Protein AF-A0A6V8KZD1-F1 (afdb_monomer_lite)

Radius of gyration: 19.66 Å; chains: 1; bounding box: 43×35×61 Å

Sequence (107 aa):
MAGAEHPVRRRRPHHDRARRPRLPAPATLTKLVDHLVDDNLVYRRIDPIDRRRIRAYLTARGRATHDRIDSAVRAAWSDLGTSDDALLAALLTRLVDALSGAAHLRV

Foldseek 3Di:
DDDDDDDDPPPDDPPDPDDDPPDPDPVVNVVVVVVCVVVQQWDWDQDPVHNVDIDIDGDPVNVVVCVVVVVVVVVVVVVVDPPPPVVVVVVVVVVVVVVVVVVVVPD

I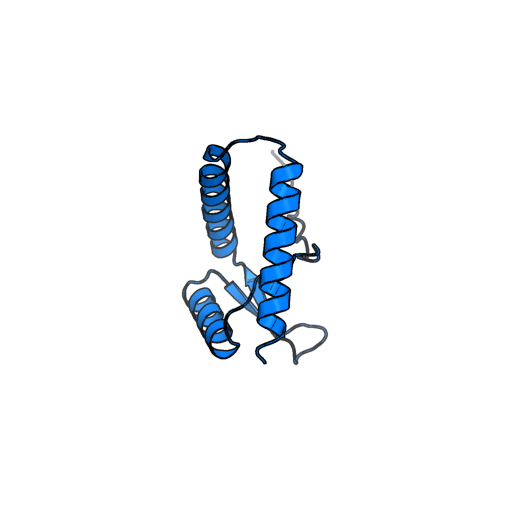nterPro domains:
  IPR036388 Winged helix-like DNA-binding domain superfamily [G3DSA:1.10.10.10] (23-104)
  IPR036390 Winged helix DNA-binding domain superfamily [SSF46785] (26-101)
  IPR039422 Transcription regulators MarR/SlyA-like [PTHR33164] (26-99)

Secondary structure (DSSP, 8-state):
---------------S------PPPHHHHHHHHHHHHHTTSEEEEE-SS-TT-EEEEE-HHHHHHHHHHHHHHHHHHHTT-----HHHHHHHHHHHHHHHHHHHTT-

Structure (mmCIF, N/CA/C/O backbone):
data_AF-A0A6V8KZD1-F1
#
_entry.id   AF-A0A6V8KZD1-F1
#
loop_
_atom_site.group_PDB
_atom_site.id
_atom_site.type_symbol
_atom_site.label_atom_id
_atom_site.label_alt_id
_atom_site.label_comp_id
_atom_site.label_asym_id
_atom_site.label_entity_id
_atom_site.label_seq_id
_atom_site.pdbx_PDB_ins_code
_atom_site.Cartn_x
_atom_site.Cartn_y
_atom_site.Cartn_z
_atom_site.occupancy
_atom_site.B_iso_or_equiv
_atom_site.auth_seq_id
_atom_site.auth_comp_id
_atom_site.auth_asym_id
_atom_site.auth_atom_id
_atom_site.pdbx_PDB_model_num
ATOM 1 N N . MET A 1 1 ? -9.900 23.305 -36.919 1.00 38.00 1 MET A N 1
ATOM 2 C CA . MET A 1 1 ? -8.703 22.446 -36.805 1.00 38.00 1 MET A CA 1
ATOM 3 C C . MET A 1 1 ? -8.199 22.555 -35.378 1.00 38.00 1 MET A C 1
ATOM 5 O O . MET A 1 1 ? -7.678 23.594 -35.002 1.00 38.00 1 MET A O 1
ATOM 9 N N . ALA A 1 2 ? -8.532 21.559 -34.557 1.00 36.97 2 ALA A N 1
ATOM 10 C CA . ALA A 1 2 ? -8.385 21.585 -33.105 1.00 36.97 2 ALA A CA 1
ATOM 11 C C . ALA A 1 2 ? -6.950 21.225 -32.687 1.00 36.97 2 ALA A C 1
ATOM 13 O O . ALA A 1 2 ? -6.509 20.098 -32.900 1.00 36.97 2 ALA A O 1
ATOM 14 N N . GLY A 1 3 ? -6.237 22.180 -32.088 1.00 36.59 3 GLY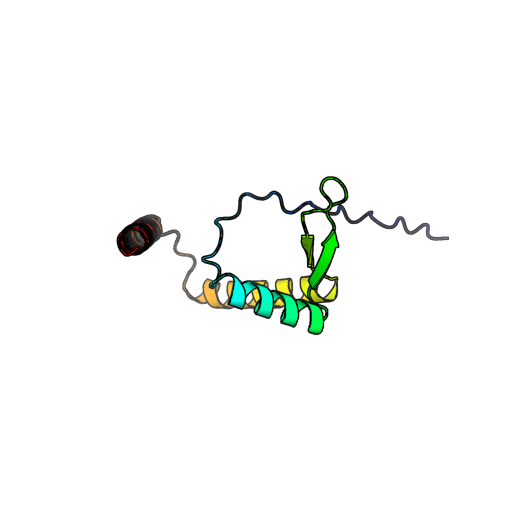 A N 1
ATOM 15 C CA . GLY A 1 3 ? -4.992 21.928 -31.366 1.00 36.59 3 GLY A CA 1
ATOM 16 C C . GLY A 1 3 ? -5.318 21.432 -29.961 1.00 36.59 3 GLY A C 1
ATOM 17 O O . GLY A 1 3 ? -5.663 22.222 -29.088 1.00 36.59 3 GLY A O 1
ATOM 18 N N . ALA A 1 4 ? -5.271 20.117 -29.759 1.00 36.94 4 ALA A N 1
ATOM 19 C CA . ALA A 1 4 ? -5.423 19.503 -28.447 1.00 36.94 4 ALA A CA 1
ATOM 20 C C . ALA A 1 4 ? -4.076 19.541 -27.713 1.00 36.94 4 ALA A C 1
ATOM 22 O O . ALA A 1 4 ? -3.204 18.700 -27.937 1.00 36.94 4 ALA A O 1
ATOM 23 N N . GLU A 1 5 ? -3.910 20.525 -26.833 1.00 35.03 5 GLU A N 1
ATOM 24 C CA . GLU A 1 5 ? -2.772 20.584 -25.923 1.00 35.03 5 GLU A CA 1
ATOM 25 C C . GLU A 1 5 ? -2.903 19.483 -24.864 1.00 35.03 5 GLU A C 1
ATOM 27 O O . GLU A 1 5 ? -3.841 19.434 -24.068 1.00 35.03 5 GLU A O 1
ATOM 32 N N . HIS A 1 6 ? -1.964 18.542 -24.904 1.00 36.59 6 HIS A N 1
ATOM 33 C CA . HIS A 1 6 ? -1.890 17.389 -24.019 1.00 36.59 6 HIS A CA 1
ATOM 34 C C . HIS A 1 6 ? -1.308 17.835 -22.663 1.00 36.59 6 HIS A C 1
ATOM 36 O O . HIS A 1 6 ? -0.146 18.250 -22.620 1.00 36.59 6 HIS A O 1
ATOM 42 N N . PRO A 1 7 ? -2.035 17.759 -21.531 1.00 40.19 7 PRO A N 1
ATOM 43 C CA . PRO A 1 7 ? -1.479 18.203 -20.264 1.00 40.19 7 PRO A CA 1
ATOM 44 C C . PRO A 1 7 ? -0.443 17.193 -19.766 1.00 40.19 7 PRO A C 1
ATOM 46 O O . PRO A 1 7 ? -0.721 16.018 -19.509 1.00 40.19 7 PRO A O 1
ATOM 49 N N . VAL A 1 8 ? 0.780 17.690 -19.608 1.00 45.97 8 VAL A N 1
ATOM 50 C CA . VAL A 1 8 ? 1.933 16.994 -19.040 1.00 45.97 8 VAL A CA 1
ATOM 51 C C . VAL A 1 8 ? 1.571 16.512 -17.628 1.00 45.97 8 VAL A C 1
ATOM 53 O O . VAL A 1 8 ? 1.532 17.290 -16.673 1.00 45.97 8 VAL A O 1
ATOM 56 N N . ARG A 1 9 ? 1.269 15.215 -17.472 1.00 46.47 9 ARG A N 1
ATOM 57 C CA . ARG A 1 9 ? 1.022 14.592 -16.162 1.00 46.47 9 ARG A CA 1
ATOM 58 C C . ARG A 1 9 ? 2.284 14.720 -15.311 1.00 46.47 9 ARG A C 1
ATOM 60 O O . ARG A 1 9 ? 3.227 13.943 -15.461 1.00 46.47 9 ARG A O 1
ATOM 67 N N . ARG A 1 10 ? 2.297 15.705 -14.406 1.00 45.94 10 ARG A N 1
ATOM 68 C CA . ARG A 1 10 ? 3.330 15.881 -13.379 1.00 45.94 10 ARG A CA 1
ATOM 69 C C . ARG A 1 10 ? 3.512 14.559 -12.631 1.00 45.94 10 ARG A C 1
ATOM 71 O O . ARG A 1 10 ? 2.657 14.158 -11.844 1.00 45.94 10 ARG A O 1
ATOM 78 N N . ARG A 1 11 ? 4.639 13.884 -12.876 1.00 45.06 11 ARG A N 1
ATOM 79 C CA . ARG A 1 11 ? 5.127 12.772 -12.056 1.00 45.06 11 ARG A CA 1
ATOM 80 C C . ARG A 1 11 ? 5.411 13.343 -10.671 1.00 45.06 11 ARG A C 1
ATOM 82 O O . ARG A 1 11 ? 6.471 13.920 -10.462 1.00 45.06 11 ARG A O 1
ATOM 89 N N . ARG A 1 12 ? 4.453 13.259 -9.747 1.00 44.84 12 ARG A N 1
ATOM 90 C CA . ARG A 1 12 ? 4.706 13.622 -8.352 1.00 44.84 12 ARG A CA 1
ATOM 91 C C . ARG A 1 12 ? 5.654 12.569 -7.764 1.00 44.84 12 ARG A C 1
ATOM 93 O O . ARG A 1 12 ? 5.301 11.389 -7.774 1.00 44.84 12 ARG A O 1
ATOM 100 N N . PRO A 1 13 ? 6.858 12.939 -7.299 1.00 41.75 13 PRO A N 1
ATOM 101 C CA . PRO A 1 13 ? 7.659 12.034 -6.495 1.00 41.75 13 PRO A CA 1
ATOM 102 C C . PRO A 1 13 ? 6.949 11.825 -5.149 1.00 41.75 13 PRO A C 1
ATOM 104 O O . PRO A 1 13 ? 6.530 12.794 -4.520 1.00 41.75 13 PRO A O 1
ATOM 107 N N . HIS A 1 14 ? 6.814 10.564 -4.721 1.00 44.03 14 HIS A N 1
ATOM 108 C CA . HIS A 1 14 ? 6.241 10.124 -3.438 1.00 44.03 14 HIS A CA 1
ATOM 109 C C . HIS A 1 14 ? 7.118 10.522 -2.228 1.00 44.03 14 HIS A C 1
ATOM 111 O O . HIS A 1 14 ? 7.524 9.681 -1.431 1.00 44.03 14 HIS A O 1
ATOM 117 N N . HIS A 1 15 ? 7.441 11.804 -2.083 1.00 42.72 15 HIS A N 1
ATOM 118 C CA . HIS A 1 15 ? 7.977 12.355 -0.840 1.00 42.72 15 HIS A CA 1
ATOM 119 C C . HIS A 1 15 ? 6.849 13.033 -0.062 1.00 42.72 15 HIS A C 1
ATOM 121 O O . HIS A 1 15 ? 6.938 14.206 0.274 1.00 42.72 15 HIS A O 1
ATOM 127 N N . ASP A 1 16 ? 5.776 12.288 0.193 1.00 37.81 16 ASP A N 1
ATOM 128 C CA . ASP A 1 16 ? 4.850 12.630 1.267 1.00 37.81 16 ASP A CA 1
ATOM 129 C C . ASP A 1 16 ? 5.239 11.791 2.488 1.00 37.81 16 ASP A C 1
ATOM 131 O O . ASP A 1 16 ? 5.603 10.617 2.349 1.00 37.81 16 ASP A O 1
ATOM 135 N N . ARG A 1 17 ? 5.291 12.411 3.667 1.00 42.31 17 ARG A N 1
ATOM 136 C CA . ARG A 1 17 ? 5.847 11.820 4.895 1.00 42.31 17 ARG A CA 1
ATOM 137 C C . ARG A 1 17 ? 4.884 10.761 5.436 1.00 42.31 17 ARG A C 1
ATOM 139 O O . ARG A 1 17 ? 4.156 10.990 6.392 1.00 42.31 17 ARG A O 1
ATOM 146 N N . ALA A 1 18 ? 4.879 9.588 4.815 1.00 39.44 18 ALA A N 1
ATOM 147 C CA . ALA A 1 18 ? 4.020 8.488 5.211 1.00 39.44 18 ALA A CA 1
ATOM 148 C C . ALA A 1 18 ? 4.584 7.770 6.445 1.00 39.44 18 ALA A C 1
ATOM 150 O O . ALA A 1 18 ? 5.706 7.252 6.438 1.00 39.44 18 ALA A O 1
ATOM 151 N N . ARG A 1 19 ? 3.754 7.694 7.489 1.00 46.66 19 ARG A N 1
ATOM 152 C CA . ARG A 1 19 ? 3.797 6.658 8.526 1.00 46.66 19 ARG A CA 1
ATOM 153 C C . ARG A 1 19 ? 4.114 5.321 7.854 1.00 46.66 19 ARG A C 1
ATOM 155 O O . ARG A 1 19 ? 3.344 4.855 7.016 1.00 46.66 19 ARG A O 1
ATOM 162 N N . ARG A 1 20 ? 5.273 4.731 8.159 1.00 49.78 20 ARG A N 1
ATOM 163 C CA . ARG A 1 20 ? 5.678 3.472 7.526 1.00 49.78 20 ARG A CA 1
ATOM 164 C C . ARG A 1 20 ? 4.760 2.361 8.041 1.00 49.78 20 ARG A C 1
ATOM 166 O O . ARG A 1 20 ? 4.735 2.146 9.255 1.00 49.78 20 ARG A O 1
ATOM 173 N N . PRO A 1 21 ? 3.997 1.673 7.174 1.00 54.19 21 PRO A N 1
ATOM 174 C CA . PRO A 1 21 ? 3.251 0.501 7.606 1.00 54.19 21 PRO A CA 1
ATOM 175 C C . PRO A 1 21 ? 4.233 -0.527 8.175 1.00 54.19 21 PRO A C 1
ATOM 177 O O . PRO A 1 21 ? 5.390 -0.586 7.748 1.00 54.19 21 PRO A O 1
ATOM 180 N N . ARG A 1 22 ? 3.789 -1.326 9.152 1.00 61.09 22 ARG A N 1
ATOM 181 C CA . ARG A 1 22 ? 4.581 -2.457 9.646 1.00 61.09 22 ARG A CA 1
ATOM 182 C C . ARG A 1 22 ? 4.755 -3.426 8.483 1.00 61.09 22 ARG A C 1
ATOM 184 O O . ARG A 1 22 ? 3.808 -4.092 8.076 1.00 61.09 22 ARG A O 1
ATOM 191 N N . LEU A 1 23 ? 5.945 -3.420 7.896 1.00 65.94 23 LEU A N 1
ATOM 192 C CA . LEU A 1 23 ? 6.269 -4.299 6.787 1.00 65.94 23 LEU A CA 1
ATOM 193 C C . LEU A 1 23 ? 6.477 -5.714 7.340 1.00 65.94 23 LEU A C 1
ATOM 195 O O . LEU A 1 23 ? 7.013 -5.863 8.442 1.00 65.94 23 LEU A O 1
ATOM 199 N N . PRO A 1 24 ? 6.062 -6.754 6.603 1.00 66.69 24 PRO A N 1
ATOM 200 C CA . PRO A 1 24 ? 6.388 -8.122 6.969 1.00 66.69 24 PRO A CA 1
ATOM 201 C C . PRO A 1 24 ? 7.913 -8.325 6.962 1.00 66.69 24 PRO A C 1
ATOM 203 O O . PRO A 1 24 ? 8.660 -7.495 6.436 1.00 66.69 24 PRO A O 1
ATOM 206 N N . ALA A 1 25 ? 8.379 -9.435 7.546 1.00 72.62 25 ALA A N 1
ATOM 207 C CA . ALA A 1 25 ? 9.802 -9.776 7.587 1.00 72.62 25 ALA A CA 1
ATOM 208 C C . ALA A 1 25 ? 10.466 -9.612 6.198 1.00 72.62 25 ALA A C 1
ATOM 210 O O . ALA A 1 25 ? 9.806 -9.872 5.186 1.00 72.62 25 ALA A O 1
ATOM 211 N N . PRO A 1 26 ? 11.757 -9.227 6.110 1.00 71.50 26 PRO A N 1
ATOM 212 C CA . PRO A 1 26 ? 12.389 -8.836 4.845 1.00 71.50 26 PRO A CA 1
ATOM 213 C C . PRO A 1 26 ? 12.232 -9.858 3.711 1.00 71.50 26 PRO A C 1
ATOM 215 O O . PRO A 1 26 ? 11.969 -9.479 2.573 1.00 71.50 26 PRO A O 1
ATOM 218 N N . ALA A 1 27 ? 12.309 -11.156 4.023 1.00 72.00 27 ALA A N 1
ATOM 219 C CA . ALA A 1 27 ? 12.110 -12.226 3.044 1.00 72.00 27 ALA A CA 1
ATOM 220 C C . ALA A 1 27 ? 10.683 -12.247 2.466 1.00 72.00 27 ALA A C 1
ATOM 222 O O . ALA A 1 27 ? 10.491 -12.425 1.264 1.00 72.00 27 ALA A O 1
ATOM 223 N N . THR A 1 28 ? 9.677 -12.030 3.311 1.00 79.19 28 THR A N 1
ATOM 224 C CA . THR A 1 28 ? 8.270 -11.955 2.903 1.00 79.19 28 THR A CA 1
ATOM 225 C C . THR A 1 28 ? 8.002 -10.695 2.092 1.00 79.19 28 THR A C 1
ATOM 227 O O . THR A 1 28 ? 7.246 -10.742 1.126 1.00 79.19 28 THR A O 1
ATOM 230 N N . LEU A 1 29 ? 8.651 -9.579 2.438 1.00 80.81 29 LEU A N 1
ATOM 231 C CA . LEU A 1 29 ? 8.542 -8.344 1.670 1.00 80.81 29 LEU A CA 1
ATOM 232 C C . LEU A 1 29 ? 9.086 -8.523 0.250 1.00 80.81 29 LEU A C 1
ATOM 234 O O . LEU A 1 29 ? 8.423 -8.113 -0.696 1.00 80.81 29 LEU A O 1
ATOM 238 N N . THR A 1 30 ? 10.242 -9.171 0.086 1.00 84.00 30 THR A N 1
ATOM 239 C CA . THR A 1 30 ? 10.791 -9.460 -1.247 1.00 84.00 30 THR A CA 1
ATOM 240 C C . THR A 1 30 ? 9.829 -10.311 -2.068 1.00 84.00 30 THR A C 1
ATOM 242 O O . THR A 1 30 ? 9.468 -9.890 -3.163 1.00 84.00 30 THR A O 1
ATOM 245 N N . LYS A 1 31 ? 9.317 -11.416 -1.503 1.00 87.94 31 LYS A N 1
ATOM 246 C CA . LYS A 1 31 ? 8.326 -12.274 -2.179 1.00 87.94 31 LYS A CA 1
ATOM 247 C C . LYS A 1 31 ? 7.070 -11.506 -2.582 1.00 87.94 31 LYS A C 1
ATOM 249 O O . LYS A 1 31 ? 6.563 -11.673 -3.683 1.00 87.94 31 LYS A O 1
ATOM 254 N N . LEU A 1 32 ? 6.577 -10.631 -1.708 1.00 89.38 32 LEU A N 1
ATOM 255 C CA . LEU A 1 32 ? 5.408 -9.811 -2.004 1.00 89.38 32 LEU A CA 1
ATOM 256 C C . LEU A 1 32 ? 5.688 -8.843 -3.159 1.00 89.38 32 LEU A C 1
ATOM 258 O O . LEU A 1 32 ? 4.861 -8.702 -4.054 1.00 89.38 32 LEU A O 1
ATOM 262 N N . VAL A 1 33 ? 6.858 -8.201 -3.181 1.00 89.00 33 VAL A N 1
ATOM 263 C CA . VAL A 1 33 ? 7.238 -7.332 -4.303 1.00 89.00 33 VAL A CA 1
ATOM 264 C C . VAL A 1 33 ? 7.469 -8.147 -5.577 1.00 89.00 33 VAL A C 1
ATOM 266 O O . VAL A 1 33 ? 7.193 -7.622 -6.648 1.00 89.00 33 VAL A O 1
ATOM 269 N N . ASP A 1 34 ? 7.978 -9.378 -5.499 1.00 92.69 34 ASP A N 1
ATOM 270 C CA . ASP A 1 34 ? 8.108 -10.268 -6.664 1.00 92.69 34 ASP A CA 1
ATOM 271 C C . ASP A 1 34 ? 6.724 -10.555 -7.266 1.00 92.69 34 ASP A C 1
ATOM 273 O O . ASP A 1 34 ? 6.510 -10.252 -8.434 1.00 92.69 34 ASP A O 1
ATOM 277 N N . HIS A 1 35 ? 5.740 -10.953 -6.453 1.00 93.69 35 HIS A N 1
ATOM 278 C CA . HIS A 1 35 ? 4.364 -11.159 -6.925 1.00 93.69 35 HIS A CA 1
ATOM 279 C C . HIS A 1 35 ? 3.748 -9.903 -7.559 1.00 93.69 35 HIS A C 1
ATOM 281 O O . HIS A 1 35 ? 3.113 -9.975 -8.606 1.00 93.69 35 HIS A O 1
ATOM 287 N N . LEU A 1 36 ? 3.977 -8.720 -6.977 1.00 94.94 36 LEU A N 1
ATOM 288 C CA . LEU A 1 36 ? 3.496 -7.464 -7.566 1.00 94.94 36 LEU A CA 1
ATOM 289 C C . LEU A 1 36 ? 4.161 -7.134 -8.913 1.00 94.94 36 LEU A C 1
ATOM 291 O O . LEU A 1 36 ? 3.572 -6.412 -9.724 1.00 94.94 36 LEU A O 1
ATOM 295 N N . VAL A 1 37 ? 5.391 -7.602 -9.131 1.00 95.38 37 VAL A N 1
ATOM 296 C CA . VAL A 1 37 ? 6.085 -7.482 -10.418 1.00 95.38 37 VAL A CA 1
ATOM 297 C C . VAL A 1 37 ? 5.519 -8.486 -11.417 1.00 95.38 37 VAL A C 1
ATOM 299 O O . VAL A 1 37 ? 5.201 -8.079 -12.535 1.00 95.38 37 VAL A O 1
ATOM 302 N N . ASP A 1 38 ? 5.317 -9.738 -11.004 1.00 96.62 38 ASP A N 1
ATOM 303 C CA . ASP A 1 38 ? 4.731 -10.798 -11.833 1.00 96.62 38 ASP A CA 1
ATOM 304 C C . ASP A 1 38 ? 3.324 -10.412 -12.328 1.00 96.62 38 ASP A C 1
ATOM 306 O O . ASP A 1 38 ? 3.001 -10.581 -13.504 1.00 96.62 38 ASP A O 1
ATOM 310 N N . ASP A 1 39 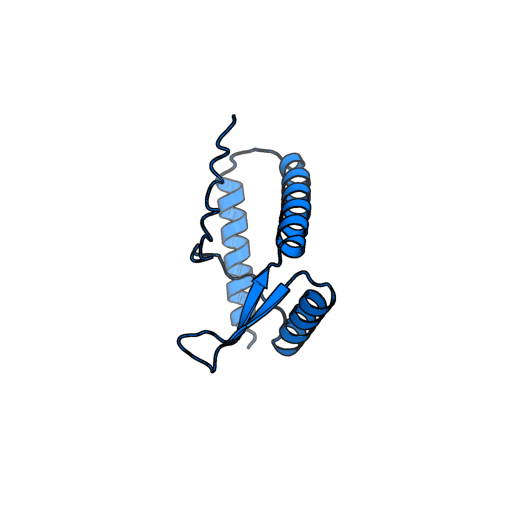? 2.526 -9.760 -11.475 1.00 96.56 39 ASP A N 1
ATOM 311 C CA . ASP A 1 39 ? 1.182 -9.262 -11.806 1.00 96.56 39 ASP A CA 1
ATOM 312 C C . ASP A 1 39 ? 1.174 -7.949 -12.623 1.00 96.56 39 ASP A C 1
ATOM 314 O O . ASP A 1 39 ? 0.110 -7.373 -12.907 1.00 96.56 39 ASP A O 1
ATOM 318 N N . ASN A 1 40 ? 2.352 -7.427 -12.994 1.00 95.88 40 ASN A N 1
ATOM 319 C CA . ASN A 1 40 ? 2.538 -6.151 -13.696 1.00 95.88 40 ASN A CA 1
ATOM 320 C C . ASN A 1 40 ? 1.883 -4.957 -12.965 1.00 95.88 40 ASN A C 1
ATOM 322 O O . ASN A 1 40 ? 1.375 -4.007 -13.576 1.00 95.88 40 ASN A O 1
ATOM 326 N N . LEU A 1 41 ? 1.870 -4.988 -11.633 1.00 95.88 41 LEU A N 1
ATOM 327 C CA . LEU A 1 41 ? 1.397 -3.884 -10.792 1.00 95.88 41 LEU A CA 1
ATOM 328 C C . LEU A 1 41 ? 2.550 -2.955 -10.406 1.00 95.88 41 LEU A C 1
ATOM 330 O O . LEU A 1 41 ? 2.369 -1.741 -10.274 1.00 95.88 41 LEU A O 1
ATOM 334 N N . VAL A 1 42 ? 3.754 -3.507 -10.288 1.00 96.50 42 VAL A N 1
ATOM 335 C CA . VAL A 1 42 ? 4.981 -2.793 -9.939 1.00 96.50 42 VAL A CA 1
ATOM 336 C C . VAL A 1 42 ? 6.072 -3.101 -10.958 1.00 96.50 42 VAL A C 1
ATOM 338 O O . VAL A 1 42 ? 6.149 -4.195 -11.497 1.00 96.50 42 VAL A O 1
ATOM 341 N N . TYR A 1 43 ? 6.958 -2.141 -11.198 1.00 92.69 43 TYR A N 1
ATOM 342 C CA . TYR A 1 43 ? 8.222 -2.373 -11.885 1.00 92.69 43 TYR A CA 1
ATOM 343 C C . TYR A 1 43 ? 9.388 -1.863 -11.040 1.00 92.69 43 TYR A C 1
ATOM 345 O O . TYR A 1 43 ? 9.258 -0.917 -10.254 1.00 92.69 43 TYR A O 1
ATOM 353 N N . ARG A 1 44 ? 10.548 -2.496 -11.206 1.00 91.88 44 ARG A N 1
ATOM 354 C CA . ARG A 1 44 ? 11.783 -2.142 -10.503 1.00 91.88 44 ARG A CA 1
ATOM 355 C C . ARG A 1 44 ? 12.670 -1.304 -11.411 1.00 91.88 44 ARG A C 1
ATOM 357 O O . ARG A 1 44 ? 12.803 -1.592 -12.597 1.00 91.88 44 ARG A O 1
ATOM 364 N N . ARG A 1 45 ? 13.296 -0.270 -10.855 1.00 90.25 45 ARG A N 1
ATOM 365 C CA . ARG A 1 45 ? 14.326 0.508 -11.549 1.00 90.25 45 ARG A CA 1
ATOM 366 C C . ARG A 1 45 ? 15.495 0.765 -10.610 1.00 90.25 45 ARG A C 1
ATOM 368 O O . ARG A 1 45 ? 15.291 1.109 -9.445 1.00 90.25 45 ARG A O 1
ATOM 375 N N . ILE A 1 46 ? 16.704 0.606 -11.137 1.00 87.88 46 ILE A N 1
ATOM 376 C CA . ILE A 1 46 ? 17.934 1.002 -10.451 1.00 87.88 46 ILE A CA 1
ATOM 377 C C . ILE A 1 46 ? 17.918 2.524 -10.284 1.00 87.88 46 ILE A C 1
ATOM 379 O O . ILE A 1 46 ? 17.554 3.253 -11.213 1.00 87.88 46 ILE A O 1
ATOM 383 N N . ASP A 1 47 ? 18.269 2.998 -9.092 1.00 83.44 47 ASP A N 1
ATOM 384 C CA . ASP A 1 47 ? 18.385 4.425 -8.827 1.00 83.44 47 ASP A CA 1
ATOM 385 C C . ASP A 1 47 ? 19.526 5.011 -9.690 1.00 83.44 47 ASP A C 1
ATOM 387 O O . ASP A 1 47 ? 20.639 4.477 -9.697 1.00 83.44 47 ASP A O 1
ATOM 391 N N . PRO A 1 48 ? 19.260 6.073 -10.473 1.00 81.50 48 PRO A N 1
ATOM 392 C CA . PRO A 1 48 ? 20.257 6.639 -11.377 1.00 81.50 48 PRO A CA 1
ATOM 393 C C . PRO A 1 48 ? 21.424 7.319 -10.643 1.00 81.50 48 PRO A C 1
ATOM 395 O O . PRO A 1 48 ? 22.475 7.498 -11.252 1.00 81.50 48 PRO A O 1
ATOM 398 N N . ILE A 1 49 ? 21.249 7.691 -9.369 1.00 85.12 49 ILE A N 1
ATOM 399 C CA . ILE A 1 49 ? 22.256 8.360 -8.533 1.00 85.12 49 ILE A CA 1
ATOM 400 C C . ILE A 1 49 ? 23.063 7.325 -7.738 1.00 85.12 49 ILE A C 1
ATOM 402 O O . ILE A 1 49 ? 24.275 7.460 -7.604 1.00 85.12 49 ILE A O 1
ATOM 406 N N . ASP A 1 50 ? 22.413 6.266 -7.248 1.00 86.50 50 ASP A N 1
ATOM 407 C CA . ASP A 1 50 ? 23.064 5.183 -6.503 1.00 86.50 50 ASP A CA 1
ATOM 408 C C . ASP A 1 50 ? 22.653 3.812 -7.051 1.00 86.50 50 ASP A C 1
ATOM 410 O O . ASP A 1 50 ? 21.614 3.257 -6.693 1.00 86.50 50 ASP A O 1
ATOM 414 N N . ARG A 1 51 ? 23.519 3.211 -7.874 1.00 83.50 51 ARG A N 1
ATOM 415 C CA . ARG A 1 51 ? 23.246 1.915 -8.519 1.00 83.50 51 ARG A CA 1
ATOM 416 C C . ARG A 1 51 ? 23.042 0.755 -7.537 1.00 83.50 51 ARG A C 1
ATOM 418 O O . ARG A 1 51 ? 22.571 -0.300 -7.952 1.00 83.50 51 ARG A O 1
ATOM 425 N N . ARG A 1 52 ? 23.374 0.929 -6.252 1.00 85.12 52 ARG A N 1
ATOM 426 C CA . ARG A 1 52 ? 23.140 -0.073 -5.199 1.00 85.12 52 ARG A CA 1
ATOM 427 C C . ARG A 1 52 ? 21.691 -0.084 -4.710 1.00 85.12 52 ARG A C 1
ATOM 429 O O . ARG A 1 52 ? 21.299 -0.998 -3.991 1.00 85.12 52 ARG A O 1
ATOM 436 N N . ARG A 1 53 ? 20.885 0.917 -5.078 1.00 84.31 53 ARG A N 1
ATOM 437 C CA . ARG A 1 53 ? 19.487 1.043 -4.657 1.00 84.31 53 ARG A CA 1
ATOM 438 C C . ARG A 1 53 ? 18.549 0.648 -5.786 1.00 84.31 53 ARG A C 1
ATOM 440 O O . ARG A 1 53 ? 18.600 1.197 -6.883 1.00 84.31 53 ARG A O 1
ATOM 447 N N . ILE A 1 54 ? 17.629 -0.260 -5.483 1.00 84.31 54 ILE A N 1
ATOM 448 C CA . ILE A 1 54 ? 16.521 -0.622 -6.366 1.00 84.31 54 ILE A CA 1
ATOM 449 C C . ILE A 1 54 ? 15.251 0.015 -5.808 1.00 84.31 54 ILE A C 1
ATOM 451 O O . ILE A 1 54 ? 14.936 -0.141 -4.629 1.00 84.31 54 ILE A O 1
ATOM 455 N N . ARG A 1 55 ? 14.514 0.739 -6.654 1.00 88.44 55 ARG A N 1
ATOM 456 C CA . ARG A 1 55 ? 13.224 1.342 -6.301 1.00 88.44 55 ARG A CA 1
ATOM 457 C C . ARG A 1 55 ? 12.089 0.639 -7.031 1.00 88.44 55 ARG A C 1
ATOM 459 O O . ARG A 1 55 ? 12.196 0.340 -8.220 1.00 88.44 55 ARG A O 1
ATOM 466 N N . ALA A 1 56 ? 10.998 0.419 -6.310 1.00 89.75 56 ALA A N 1
ATOM 467 C CA . ALA A 1 56 ? 9.740 -0.069 -6.850 1.00 89.75 56 ALA A CA 1
ATOM 468 C C . ALA A 1 56 ? 8.843 1.112 -7.250 1.00 89.75 56 ALA A C 1
ATOM 470 O O . ALA A 1 56 ? 8.709 2.080 -6.500 1.00 89.75 56 ALA A O 1
ATOM 471 N N . TYR A 1 57 ? 8.222 1.023 -8.421 1.00 92.06 57 TYR A N 1
ATOM 472 C CA . TYR A 1 57 ? 7.300 2.024 -8.950 1.00 92.06 57 TYR A CA 1
ATOM 473 C C . TYR A 1 57 ? 6.018 1.350 -9.428 1.00 92.06 57 TYR A C 1
ATOM 475 O O . TYR A 1 57 ? 6.074 0.295 -10.052 1.00 92.06 57 TYR A O 1
ATOM 483 N N . LEU A 1 58 ? 4.863 1.977 -9.196 1.00 94.62 58 LEU A N 1
ATOM 484 C CA . LEU A 1 58 ? 3.598 1.480 -9.737 1.00 94.62 58 LEU A CA 1
ATOM 485 C C . LEU A 1 58 ? 3.558 1.625 -11.264 1.00 94.62 58 LEU A C 1
ATOM 487 O O . LEU A 1 58 ? 3.890 2.683 -11.818 1.00 94.62 58 LEU A O 1
ATOM 491 N N . THR A 1 59 ? 3.069 0.594 -11.945 1.00 95.88 59 THR A N 1
ATOM 492 C CA . THR A 1 59 ? 2.686 0.673 -13.361 1.00 95.88 59 THR A CA 1
ATOM 493 C C . THR A 1 59 ? 1.394 1.493 -13.511 1.00 95.88 59 THR A C 1
ATOM 495 O O . THR A 1 59 ? 0.795 1.940 -12.527 1.00 95.88 59 THR A O 1
ATOM 498 N N . ALA A 1 60 ? 0.938 1.733 -14.745 1.00 95.88 60 ALA A N 1
ATOM 499 C CA . ALA A 1 60 ? -0.380 2.340 -14.958 1.00 95.88 60 ALA A CA 1
ATOM 500 C C . ALA A 1 60 ? -1.509 1.450 -14.402 1.00 95.88 60 ALA A C 1
ATOM 502 O O . ALA A 1 60 ? -2.393 1.948 -13.707 1.00 95.88 60 ALA A O 1
ATOM 503 N N . ARG A 1 61 ? -1.416 0.132 -14.629 1.00 96.00 61 ARG A N 1
ATOM 504 C CA . ARG A 1 61 ? -2.322 -0.880 -14.067 1.00 96.00 61 ARG A CA 1
ATOM 505 C C . ARG A 1 61 ? -2.250 -0.920 -12.541 1.00 96.00 61 ARG A C 1
ATOM 507 O O . ARG A 1 61 ? -3.288 -0.969 -11.887 1.00 96.00 61 ARG A O 1
ATOM 514 N N . GLY A 1 62 ? -1.043 -0.844 -11.981 1.00 97.00 62 GLY A N 1
ATOM 515 C CA . GLY A 1 62 ? -0.813 -0.778 -10.540 1.00 97.00 62 GLY A CA 1
ATOM 516 C C . GLY A 1 62 ? -1.501 0.416 -9.893 1.00 97.00 62 GLY A C 1
ATOM 517 O O . GLY A 1 62 ? -2.200 0.243 -8.902 1.00 97.00 62 GLY A O 1
ATOM 518 N N . ARG A 1 63 ? -1.381 1.610 -10.492 1.00 96.81 63 ARG A N 1
ATOM 519 C CA . ARG A 1 63 ? -2.100 2.808 -10.025 1.00 96.81 63 ARG A CA 1
ATOM 520 C C . ARG A 1 63 ? -3.613 2.630 -10.074 1.00 96.81 63 ARG A C 1
ATOM 522 O O . ARG A 1 63 ? -4.259 2.809 -9.057 1.00 96.81 63 ARG A O 1
ATOM 529 N N . ALA A 1 64 ? -4.165 2.196 -11.207 1.00 96.81 64 ALA A N 1
ATOM 530 C CA . ALA A 1 64 ? -5.609 1.984 -11.321 1.00 96.81 64 ALA A CA 1
ATOM 531 C C . ALA A 1 64 ? -6.133 0.953 -10.300 1.00 96.81 64 ALA A C 1
ATOM 533 O O . ALA A 1 64 ? -7.204 1.121 -9.722 1.00 96.81 64 ALA A O 1
ATOM 534 N N . THR A 1 65 ? -5.357 -0.105 -10.050 1.00 96.69 65 THR A N 1
ATOM 535 C CA . THR A 1 65 ? -5.694 -1.130 -9.054 1.00 96.69 65 THR A CA 1
ATOM 536 C C . THR A 1 65 ? -5.652 -0.563 -7.640 1.00 96.69 65 THR A C 1
ATOM 538 O O . THR A 1 65 ? -6.588 -0.788 -6.875 1.00 96.69 65 THR A O 1
ATOM 541 N N . HIS A 1 66 ? -4.601 0.193 -7.315 1.00 95.62 66 HIS A N 1
ATOM 542 C CA . HIS A 1 66 ? -4.476 0.899 -6.046 1.00 95.62 66 HIS A CA 1
ATOM 543 C C . HIS A 1 66 ? -5.669 1.831 -5.825 1.00 95.62 66 HIS A C 1
ATOM 545 O O . HIS A 1 66 ? -6.354 1.690 -4.822 1.00 95.62 66 HIS A O 1
ATOM 551 N N . ASP A 1 67 ? -5.983 2.699 -6.787 1.00 96.06 67 ASP A N 1
ATOM 552 C CA . ASP A 1 67 ? -7.058 3.690 -6.670 1.00 96.06 67 ASP A CA 1
ATOM 553 C C . ASP A 1 67 ? -8.433 3.030 -6.482 1.00 96.06 67 ASP A C 1
ATOM 555 O O . ASP A 1 67 ? -9.267 3.521 -5.717 1.00 96.06 67 ASP A O 1
ATOM 559 N N . ARG A 1 68 ? -8.663 1.876 -7.127 1.00 96.62 68 ARG A N 1
ATOM 560 C CA . ARG A 1 68 ? -9.881 1.072 -6.951 1.00 96.62 68 ARG A CA 1
ATOM 561 C C . ARG A 1 68 ? -9.993 0.517 -5.532 1.00 96.62 68 ARG A C 1
ATOM 563 O O . ARG A 1 68 ? -11.051 0.631 -4.921 1.00 96.62 68 ARG A O 1
ATOM 570 N N . ILE A 1 69 ? -8.923 -0.096 -5.023 1.00 95.81 69 ILE A N 1
ATOM 571 C CA . ILE A 1 69 ? -8.895 -0.672 -3.669 1.00 95.81 69 ILE A CA 1
ATOM 572 C C . ILE A 1 69 ? -9.035 0.437 -2.629 1.00 95.81 69 ILE A C 1
ATOM 574 O O . ILE A 1 69 ? -9.855 0.335 -1.729 1.00 95.81 69 ILE A O 1
ATOM 578 N N . ASP A 1 70 ? -8.275 1.512 -2.785 1.00 93.69 70 ASP A N 1
ATOM 579 C CA . ASP A 1 70 ? -8.254 2.673 -1.901 1.00 93.69 70 ASP A CA 1
ATOM 580 C C . ASP A 1 70 ? -9.635 3.350 -1.820 1.00 93.69 70 ASP A C 1
ATOM 582 O O . ASP A 1 70 ? -10.116 3.686 -0.739 1.00 93.69 70 ASP A O 1
ATOM 586 N N . SER A 1 71 ? -10.341 3.453 -2.951 1.00 93.06 71 SER A N 1
ATOM 587 C CA . SER A 1 71 ? -11.733 3.923 -2.979 1.00 93.06 71 SER A CA 1
ATOM 588 C C . SER A 1 71 ? -12.694 2.968 -2.267 1.00 93.06 71 SER A C 1
ATOM 590 O O . SER A 1 71 ? -13.531 3.425 -1.493 1.00 93.06 71 SER A O 1
ATOM 592 N N . ALA A 1 72 ? -12.563 1.656 -2.483 1.00 93.12 72 ALA A N 1
ATOM 593 C CA . ALA A 1 72 ? -13.403 0.660 -1.818 1.00 93.12 72 ALA A CA 1
ATOM 594 C C . ALA A 1 72 ? -13.179 0.632 -0.298 1.00 93.12 72 ALA A C 1
ATOM 596 O O . ALA A 1 72 ? -14.136 0.551 0.467 1.00 93.12 72 ALA A O 1
ATOM 597 N N . VAL A 1 73 ? -11.924 0.755 0.143 1.00 91.38 73 VAL A N 1
ATOM 598 C CA . VAL A 1 73 ? -11.571 0.870 1.562 1.00 91.38 73 VAL A CA 1
ATOM 599 C C . VAL A 1 73 ? -12.189 2.134 2.146 1.00 91.38 73 VAL A C 1
ATOM 601 O O . VAL A 1 73 ? -12.886 2.045 3.146 1.00 91.38 73 VAL A O 1
ATOM 604 N N . ARG A 1 74 ? -12.023 3.301 1.514 1.00 87.50 74 ARG A N 1
ATOM 605 C CA . ARG A 1 74 ? -12.651 4.535 2.012 1.00 87.50 74 ARG A CA 1
ATOM 606 C C . ARG A 1 74 ? -14.169 4.428 2.132 1.00 87.50 74 ARG A C 1
ATOM 608 O O . ARG A 1 74 ? -14.703 4.865 3.143 1.00 87.50 74 ARG A O 1
ATOM 615 N N . ALA A 1 75 ? -14.836 3.834 1.145 1.00 88.38 75 ALA A N 1
ATOM 616 C CA . ALA A 1 75 ? -16.282 3.628 1.187 1.00 88.38 75 ALA A CA 1
ATOM 617 C C . ALA A 1 75 ? -16.699 2.705 2.347 1.00 88.38 75 ALA A C 1
ATOM 619 O O . ALA A 1 75 ? -17.632 3.009 3.078 1.00 88.38 75 ALA A O 1
ATOM 620 N N . ALA A 1 76 ? -15.961 1.618 2.583 1.00 87.69 76 ALA A N 1
ATOM 621 C CA . ALA A 1 76 ? -16.240 0.732 3.713 1.00 87.69 76 ALA A CA 1
ATOM 622 C C . ALA A 1 76 ? -16.047 1.425 5.075 1.00 87.69 76 ALA A C 1
ATOM 624 O O . ALA A 1 76 ? -16.687 1.061 6.056 1.00 87.69 76 ALA A O 1
ATOM 625 N N . TRP A 1 77 ? -15.154 2.414 5.150 1.00 83.06 77 TRP A N 1
ATOM 626 C CA . TRP A 1 77 ? -14.882 3.150 6.384 1.00 83.06 77 TRP A CA 1
ATOM 627 C C . TRP A 1 77 ? -15.829 4.333 6.586 1.00 83.06 77 TRP A C 1
ATOM 629 O O . TRP A 1 77 ? -16.081 4.690 7.732 1.00 83.06 77 TRP A O 1
ATOM 639 N N . SER A 1 78 ? -16.387 4.922 5.521 1.00 79.25 78 SER A N 1
ATOM 640 C CA . SER A 1 78 ? -17.389 5.987 5.664 1.00 79.25 78 SER A CA 1
ATOM 641 C C . SER A 1 78 ? -18.654 5.510 6.377 1.00 79.25 78 SER A C 1
ATOM 643 O O . SER A 1 78 ? -19.274 6.292 7.093 1.00 79.25 78 SER A O 1
ATOM 645 N N . ASP A 1 79 ? -18.988 4.223 6.259 1.00 71.38 79 ASP A N 1
ATOM 646 C CA . ASP A 1 79 ? -20.131 3.619 6.953 1.00 71.38 79 ASP A CA 1
ATOM 647 C C . ASP A 1 79 ? -19.934 3.534 8.478 1.00 71.38 79 ASP A C 1
ATOM 649 O O . ASP A 1 79 ? -20.908 3.450 9.223 1.00 71.38 79 ASP A O 1
ATOM 653 N N . LEU A 1 80 ? -18.689 3.606 8.971 1.00 73.38 80 LEU A N 1
ATOM 654 C CA . LEU A 1 80 ? -18.374 3.604 10.408 1.00 73.38 80 LEU A CA 1
ATOM 655 C C . LEU A 1 80 ? -18.644 4.959 11.090 1.00 73.38 80 LEU A C 1
ATOM 657 O O . LEU A 1 80 ? -18.506 5.072 12.308 1.00 73.38 80 LEU A O 1
ATOM 661 N N . GLY A 1 81 ? -19.079 5.963 10.324 1.00 66.12 81 GLY A N 1
ATOM 662 C CA . GLY A 1 81 ? -19.524 7.261 10.817 1.00 66.12 81 GLY A CA 1
ATOM 663 C C . GLY A 1 81 ? -18.468 8.361 10.705 1.00 66.12 81 GLY A C 1
ATOM 664 O O . GLY A 1 81 ? -17.281 8.163 10.946 1.00 66.12 81 GLY A O 1
ATOM 665 N N . THR A 1 82 ? -18.936 9.563 10.373 1.00 61.09 82 THR A N 1
ATOM 666 C CA . THR A 1 82 ? -18.145 10.801 10.238 1.00 61.09 82 THR A CA 1
ATOM 667 C C . THR A 1 82 ? -17.991 11.549 11.566 1.00 61.09 82 THR A C 1
ATOM 669 O O . THR A 1 82 ? -17.749 12.754 11.560 1.00 61.09 82 THR A O 1
ATOM 672 N N . SER A 1 83 ? -18.222 10.889 12.707 1.00 60.97 83 SER A N 1
ATOM 673 C CA . SER A 1 83 ? -18.169 11.582 13.995 1.00 60.97 83 SER A CA 1
ATOM 674 C C . SER A 1 83 ? -16.744 12.069 14.221 1.00 60.97 83 SER A C 1
ATOM 676 O O . SER A 1 83 ? -15.820 11.261 14.326 1.00 60.97 83 SER A O 1
ATOM 678 N N . ASP A 1 84 ? -16.585 13.389 14.279 1.00 64.94 84 ASP A N 1
ATOM 679 C CA . ASP A 1 84 ? -15.344 14.102 14.586 1.00 64.94 84 ASP A CA 1
ATOM 680 C C . ASP A 1 84 ? -15.030 13.934 16.087 1.00 64.94 84 ASP A C 1
ATOM 682 O O . ASP A 1 84 ? -14.920 14.880 16.867 1.00 64.94 84 ASP A O 1
ATOM 686 N N . ASP A 1 85 ? -14.987 12.679 16.538 1.00 75.12 85 ASP A N 1
ATOM 687 C CA . ASP A 1 85 ? -14.812 12.315 17.931 1.00 75.12 85 ASP A CA 1
ATOM 688 C C . ASP A 1 85 ? -13.316 12.344 18.249 1.00 75.12 85 ASP A C 1
ATOM 690 O O . ASP A 1 85 ? -12.601 11.335 18.251 1.00 75.12 85 ASP A O 1
ATOM 694 N N . ALA A 1 86 ? -12.823 13.564 18.464 1.00 84.06 86 ALA A N 1
ATOM 695 C CA . ALA A 1 86 ? -11.436 13.838 18.817 1.00 84.06 86 ALA A CA 1
ATOM 696 C C . ALA A 1 86 ? -10.977 13.016 20.036 1.00 84.06 86 ALA A C 1
ATOM 698 O O . ALA A 1 86 ? -9.803 12.643 20.121 1.00 84.06 86 ALA A O 1
ATOM 699 N N . LEU A 1 87 ? -11.895 12.682 20.954 1.00 87.19 87 LEU A N 1
ATOM 700 C CA . LEU A 1 87 ? -11.610 11.816 22.094 1.00 87.19 87 LEU A CA 1
ATOM 701 C C . LEU A 1 87 ? -11.346 10.376 21.640 1.00 87.19 87 LEU A C 1
ATOM 703 O O . LEU A 1 87 ? -10.338 9.791 22.044 1.00 87.19 87 LEU A O 1
ATOM 707 N N . LEU A 1 88 ? -12.190 9.813 20.772 1.00 86.19 88 LEU A N 1
ATOM 708 C CA . LEU A 1 88 ? -11.961 8.483 20.200 1.00 86.19 88 LEU A CA 1
ATOM 709 C C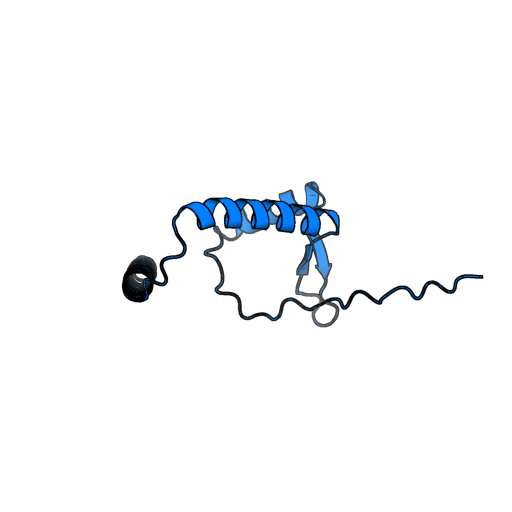 . LEU A 1 88 ? -10.624 8.416 19.448 1.00 86.19 88 LEU A C 1
ATOM 711 O O . LEU A 1 88 ? -9.842 7.485 19.660 1.00 86.19 88 LEU A O 1
ATOM 715 N N . ALA A 1 89 ? -10.318 9.423 18.624 1.00 86.00 89 ALA A N 1
ATOM 716 C CA . ALA A 1 89 ? -9.046 9.505 17.908 1.00 86.00 89 ALA A CA 1
ATOM 717 C C . ALA A 1 89 ? -7.842 9.541 18.870 1.00 86.00 89 ALA A C 1
ATOM 719 O O . ALA A 1 89 ? -6.853 8.827 18.660 1.00 86.00 89 ALA A O 1
ATOM 720 N N . ALA A 1 90 ? -7.934 10.311 19.959 1.00 90.06 90 ALA A N 1
ATOM 721 C CA . ALA A 1 90 ? -6.898 10.372 20.987 1.00 90.06 90 ALA A CA 1
ATOM 722 C C . ALA A 1 90 ? -6.716 9.026 21.713 1.00 90.06 90 ALA A C 1
ATOM 724 O O . ALA A 1 90 ? -5.584 8.577 21.917 1.00 90.06 90 ALA A O 1
ATOM 725 N N . LEU A 1 91 ? -7.812 8.341 22.060 1.00 92.62 91 LEU A N 1
ATOM 726 C CA . LEU A 1 91 ? -7.772 7.034 22.722 1.00 92.62 91 LEU A CA 1
ATOM 727 C C . LEU A 1 91 ? -7.164 5.948 21.825 1.00 92.62 91 LEU A C 1
ATOM 729 O O . LEU A 1 91 ? -6.301 5.195 22.285 1.00 92.62 91 LEU A O 1
ATOM 733 N N . LEU A 1 92 ? -7.561 5.889 20.549 1.00 90.88 92 LEU A N 1
ATOM 734 C CA . LEU A 1 92 ? -7.003 4.948 19.574 1.00 90.88 92 LEU A CA 1
ATOM 735 C C . LEU A 1 92 ? -5.521 5.222 19.302 1.00 90.88 92 LEU A C 1
ATOM 737 O O . LEU A 1 92 ? -4.737 4.279 19.207 1.00 90.88 92 LEU A O 1
ATOM 741 N N . THR A 1 93 ? -5.116 6.494 19.239 1.00 91.06 93 THR A N 1
ATOM 742 C CA . THR A 1 93 ? -3.701 6.875 19.095 1.00 91.06 93 THR A CA 1
ATOM 743 C C . THR A 1 93 ? -2.884 6.368 20.280 1.00 91.06 93 THR A C 1
ATOM 745 O O . THR A 1 93 ? -1.908 5.642 20.089 1.00 91.06 93 THR A O 1
ATOM 748 N N . ARG A 1 94 ? -3.343 6.628 21.511 1.00 93.06 94 ARG A N 1
ATOM 749 C CA . ARG A 1 94 ? -2.679 6.139 22.728 1.00 93.06 94 ARG A CA 1
ATOM 750 C C . ARG A 1 94 ? -2.572 4.611 22.760 1.00 93.06 94 ARG A C 1
ATOM 752 O O . ARG A 1 94 ? -1.550 4.075 23.182 1.00 93.06 94 ARG A O 1
ATOM 759 N N . LEU A 1 95 ? -3.610 3.902 22.311 1.00 91.31 95 LEU A N 1
ATOM 760 C CA . LEU A 1 95 ? -3.594 2.441 22.213 1.00 91.31 95 LEU A CA 1
ATOM 761 C C . LEU A 1 95 ? -2.551 1.952 21.197 1.00 91.31 95 LEU A C 1
ATOM 763 O O . LEU A 1 95 ? -1.787 1.034 21.495 1.00 91.31 95 LEU A O 1
ATOM 767 N N . VAL A 1 96 ? -2.491 2.567 20.012 1.00 90.94 96 VAL A N 1
ATOM 768 C CA . VAL A 1 96 ? -1.492 2.246 18.980 1.00 90.94 96 VAL A CA 1
ATOM 769 C C . VAL A 1 96 ? -0.073 2.461 19.500 1.00 90.94 96 VAL A C 1
ATOM 771 O O . VAL A 1 96 ? 0.792 1.615 19.251 1.00 90.94 96 VAL A O 1
ATOM 774 N N . ASP A 1 97 ? 0.167 3.544 20.236 1.00 88.69 97 ASP A N 1
ATOM 775 C CA . ASP A 1 97 ? 1.473 3.843 20.822 1.00 88.69 97 ASP A CA 1
ATOM 776 C C . ASP A 1 97 ? 1.858 2.804 21.878 1.00 88.69 97 ASP A C 1
ATOM 778 O O . ASP A 1 97 ? 2.960 2.256 21.823 1.00 88.69 97 ASP A O 1
ATOM 782 N N . ALA A 1 98 ? 0.932 2.434 22.768 1.00 89.19 98 ALA A N 1
ATOM 783 C CA . ALA A 1 98 ? 1.155 1.394 23.772 1.00 89.19 98 ALA A CA 1
ATOM 784 C C . ALA A 1 98 ? 1.471 0.027 23.134 1.00 89.19 98 ALA A C 1
ATOM 786 O O . ALA A 1 98 ? 2.438 -0.633 23.517 1.00 89.19 98 ALA A O 1
ATOM 787 N N . LEU A 1 99 ? 0.709 -0.380 22.111 1.00 88.19 99 LEU A N 1
ATOM 788 C CA . LEU A 1 99 ? 0.941 -1.629 21.372 1.00 88.19 99 LEU A CA 1
ATOM 789 C C . LEU A 1 99 ? 2.228 -1.597 20.534 1.00 88.19 99 LEU A C 1
ATOM 791 O O . LEU A 1 99 ? 2.803 -2.642 20.222 1.00 88.19 99 LEU A O 1
ATOM 795 N N . SER A 1 100 ? 2.689 -0.414 20.134 1.00 83.81 100 SER A N 1
ATOM 796 C CA . SER A 1 100 ? 3.962 -0.250 19.428 1.00 83.81 100 SER A CA 1
ATOM 797 C C . SER A 1 100 ? 5.143 -0.278 20.390 1.00 83.81 100 SER A C 1
ATOM 799 O O . SER A 1 100 ? 6.097 -1.007 20.132 1.00 83.81 100 SER A O 1
ATOM 801 N N . GLY A 1 101 ? 5.050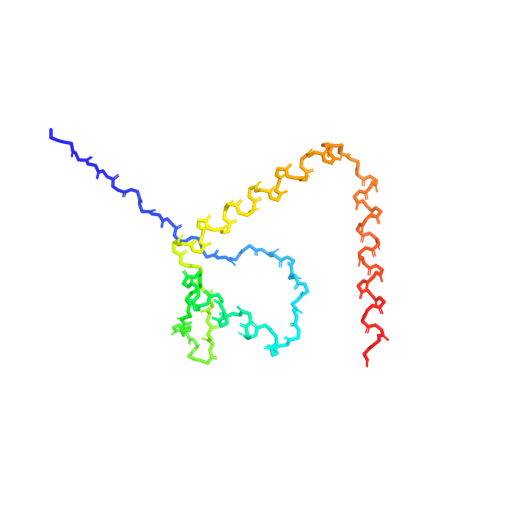 0.396 21.537 1.00 74.75 101 GLY A N 1
ATOM 802 C CA . GLY A 1 101 ? 6.064 0.351 22.592 1.00 74.75 101 GLY A CA 1
ATOM 803 C C . GLY A 1 101 ? 6.239 -1.048 23.191 1.00 74.75 101 GLY A C 1
ATOM 804 O O . GLY A 1 101 ? 7.363 -1.526 23.316 1.00 74.75 101 GLY A O 1
ATOM 805 N N . ALA A 1 102 ? 5.142 -1.759 23.469 1.00 63.19 102 ALA A N 1
ATOM 806 C CA . ALA A 1 102 ? 5.194 -3.126 23.996 1.00 63.19 102 ALA A CA 1
ATOM 807 C C . ALA A 1 102 ? 5.795 -4.137 23.000 1.00 63.19 102 ALA A C 1
ATOM 809 O O . ALA A 1 102 ? 6.445 -5.099 23.409 1.00 63.19 102 ALA A O 1
ATOM 810 N N . ALA A 1 103 ? 5.614 -3.916 21.693 1.00 58.72 103 ALA A N 1
ATOM 811 C CA . ALA A 1 103 ? 6.223 -4.745 20.652 1.00 58.72 103 ALA A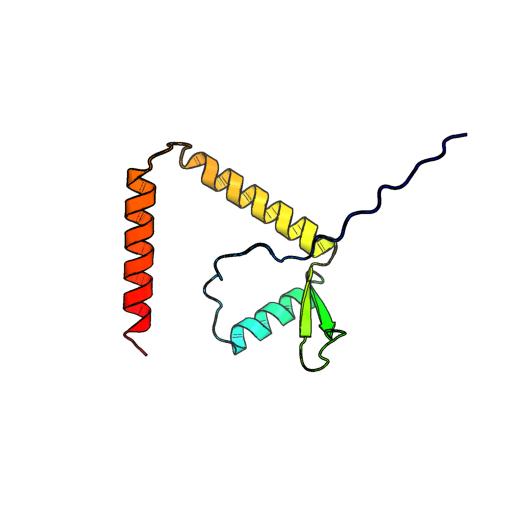 CA 1
ATOM 812 C C . ALA A 1 103 ? 7.741 -4.517 20.523 1.00 58.72 103 ALA A C 1
ATOM 814 O O . ALA A 1 103 ? 8.452 -5.430 20.112 1.00 58.72 103 ALA A O 1
ATOM 815 N N . HIS A 1 104 ? 8.243 -3.334 20.895 1.00 56.69 104 HIS A N 1
ATOM 816 C CA . HIS A 1 104 ? 9.676 -3.031 20.900 1.00 56.69 104 HIS A CA 1
ATOM 817 C C . HIS A 1 104 ? 10.426 -3.624 22.102 1.00 56.69 104 HIS A C 1
ATOM 819 O O . HIS A 1 104 ? 11.625 -3.846 21.994 1.00 56.69 104 HIS A O 1
ATOM 825 N N . LEU A 1 105 ? 9.740 -3.930 23.210 1.00 54.88 105 LEU A N 1
ATOM 826 C CA . LEU A 1 105 ? 10.351 -4.510 24.417 1.00 54.88 105 LEU A CA 1
ATOM 827 C C . LEU A 1 105 ? 10.538 -6.044 24.347 1.00 54.88 105 LEU A C 1
ATOM 829 O O . LEU A 1 105 ? 11.036 -6.643 25.294 1.00 54.88 105 LEU A O 1
ATOM 833 N N . ARG A 1 106 ? 10.104 -6.704 23.260 1.00 44.75 106 ARG A N 1
ATOM 834 C CA . ARG A 1 106 ? 10.204 -8.170 23.065 1.00 44.75 106 ARG A CA 1
ATOM 835 C C . ARG A 1 106 ? 11.202 -8.574 21.969 1.00 44.75 106 ARG A C 1
ATOM 837 O O . ARG A 1 106 ? 10.981 -9.579 21.293 1.00 44.75 106 ARG A O 1
ATOM 844 N N . VAL A 1 107 ? 12.270 -7.799 21.793 1.00 42.19 107 VAL A N 1
ATOM 845 C CA . VAL A 1 107 ? 13.440 -8.134 20.960 1.00 42.19 107 VAL A CA 1
ATOM 846 C C . VAL A 1 107 ? 14.671 -8.094 21.847 1.00 42.19 107 VAL A C 1
ATOM 848 O O . VAL A 1 107 ? 15.491 -9.026 21.723 1.00 42.19 107 VAL A O 1
#

pLDDT: mean 75.93, std 20.3, range [35.03, 97.0]

Organism: NCBI:txid1076125